Protein AF-A0A836VCL1-F1 (afdb_monomer_lite)

Foldseek 3Di:
DCQACVPPPQVLWAWDPVPKDKDKAQAALVVVVVVLVDPPCCVPPPVQQVQQFDPVPWDKDDDPFKIKIWTAGPDPPLAADCRDPPRPCPPTRTQWIWMDGPPAWIWIQGNQHTWIWGWADPDRRIIMIITIDIGDHPVSPVTGHD

Radius of gyration: 15.16 Å; chains: 1; bounding box: 36×34×38 Å

Sequence (146 aa):
MSDRVDFLPVEEYVFSPSRSRDYIVRANWALYVDNYLEGFHIPYVHPDLAAALDVKDYSNEIFDYASLQIGVSSTSGEGFEDIPKDSPDHGRNIAAYYYFLFPNMMFNFYPWGLSINVVTPLAVDRSKVSFLTYVYDESKIATGAG

Structure (mmCIF, N/CA/C/O backbone):
data_AF-A0A836VCL1-F1
#
_entry.id   AF-A0A836VCL1-F1
#
loop_
_atom_site.group_PDB
_atom_site.id
_atom_site.type_symbol
_atom_site.label_atom_id
_atom_site.label_alt_id
_atom_site.label_comp_id
_atom_site.label_asym_id
_atom_site.label_entity_id
_atom_site.label_seq_id
_atom_site.pdbx_PDB_ins_code
_atom_site.Cartn_x
_atom_site.Cartn_y
_atom_site.Cartn_z
_atom_site.occupancy
_atom_site.B_iso_or_equiv
_atom_site.auth_seq_id
_atom_site.auth_comp_id
_atom_site.auth_asym_id
_atom_site.auth_atom_id
_atom_site.pdbx_PDB_model_num
ATOM 1 N N . MET A 1 1 ? 7.522 -15.540 0.313 1.00 51.31 1 MET A N 1
ATOM 2 C CA . MET A 1 1 ? 6.998 -14.203 0.680 1.00 51.31 1 MET A CA 1
ATOM 3 C C . MET A 1 1 ? 7.993 -13.087 0.365 1.00 51.31 1 MET A C 1
ATOM 5 O O . MET A 1 1 ? 7.541 -11.968 0.197 1.00 51.31 1 MET A O 1
ATOM 9 N N . SER A 1 2 ? 9.295 -13.392 0.278 1.00 62.00 2 SER A N 1
ATOM 10 C CA . SER A 1 2 ? 10.400 -12.423 0.205 1.00 62.00 2 SER A CA 1
ATOM 11 C C . SER A 1 2 ? 10.639 -11.863 -1.215 1.00 62.00 2 SER A C 1
ATOM 13 O O . SER A 1 2 ? 10.783 -10.664 -1.427 1.00 62.00 2 SER A O 1
ATOM 15 N N . ASP A 1 3 ? 10.504 -12.705 -2.235 1.00 80.38 3 ASP A N 1
ATOM 16 C CA . ASP A 1 3 ? 11.149 -12.508 -3.542 1.00 80.38 3 ASP A CA 1
ATOM 17 C C . ASP A 1 3 ? 10.600 -11.332 -4.396 1.00 80.38 3 ASP A C 1
ATOM 19 O O . ASP A 1 3 ? 11.166 -10.993 -5.435 1.00 80.38 3 ASP A O 1
ATOM 23 N N . ARG A 1 4 ? 9.480 -10.708 -3.999 1.00 89.25 4 ARG A N 1
ATOM 24 C CA . ARG A 1 4 ? 8.837 -9.592 -4.730 1.00 89.25 4 ARG A CA 1
ATOM 25 C C . ARG A 1 4 ? 9.301 -8.212 -4.277 1.00 89.25 4 ARG A C 1
ATOM 27 O O . ARG A 1 4 ? 9.156 -7.263 -5.038 1.00 89.25 4 ARG A O 1
ATOM 34 N N . VAL A 1 5 ? 9.812 -8.089 -3.053 1.00 92.12 5 VAL A N 1
ATOM 35 C CA . VAL A 1 5 ? 10.184 -6.794 -2.453 1.00 92.12 5 VAL A CA 1
ATOM 36 C C . VAL A 1 5 ? 11.556 -6.801 -1.783 1.00 92.12 5 VAL A C 1
ATOM 38 O O . VAL A 1 5 ? 12.013 -5.746 -1.364 1.00 92.12 5 VAL A O 1
ATOM 41 N N . ASP A 1 6 ? 12.256 -7.938 -1.744 1.00 91.19 6 ASP A N 1
ATOM 42 C CA . ASP A 1 6 ? 13.610 -8.049 -1.172 1.00 91.19 6 ASP A CA 1
ATOM 43 C C . ASP A 1 6 ? 14.650 -7.122 -1.812 1.00 91.19 6 ASP A C 1
ATOM 45 O O . ASP A 1 6 ? 15.672 -6.818 -1.205 1.00 91.19 6 ASP A O 1
ATOM 49 N N . PHE A 1 7 ? 14.416 -6.699 -3.054 1.00 92.25 7 PHE A N 1
ATOM 50 C CA . PHE A 1 7 ? 15.321 -5.810 -3.780 1.00 92.25 7 PHE A CA 1
ATOM 51 C C . PHE A 1 7 ? 15.149 -4.336 -3.409 1.00 92.25 7 PHE A C 1
ATOM 53 O O . PHE A 1 7 ? 15.933 -3.497 -3.852 1.00 92.25 7 PHE A O 1
ATOM 60 N N . LEU A 1 8 ? 14.106 -4.005 -2.645 1.00 94.06 8 LEU A N 1
ATOM 61 C CA . LEU A 1 8 ? 13.837 -2.642 -2.223 1.00 94.06 8 LEU A CA 1
ATOM 62 C C . LEU A 1 8 ? 14.745 -2.283 -1.035 1.00 94.06 8 LEU A C 1
ATOM 64 O O . LEU A 1 8 ? 14.751 -3.019 -0.047 1.00 94.06 8 LEU A O 1
ATOM 68 N N . PRO A 1 9 ? 15.453 -1.139 -1.074 1.00 94.94 9 PRO A N 1
ATOM 69 C CA . PRO A 1 9 ? 16.338 -0.697 0.005 1.00 94.94 9 PRO A CA 1
ATOM 70 C C . PRO A 1 9 ? 15.525 -0.057 1.140 1.00 94.94 9 PRO A C 1
ATOM 72 O O . PRO A 1 9 ? 15.623 1.139 1.416 1.00 94.94 9 PRO A O 1
ATOM 75 N N . VAL A 1 10 ? 14.640 -0.835 1.766 1.00 94.25 10 VAL A N 1
ATOM 76 C CA . VAL A 1 10 ? 13.660 -0.354 2.759 1.00 94.25 10 VAL A CA 1
ATOM 77 C C . VAL A 1 10 ? 14.313 0.301 3.978 1.00 94.25 10 VAL A C 1
ATOM 79 O O . VAL A 1 10 ? 13.716 1.168 4.615 1.00 94.25 10 VAL A O 1
ATOM 82 N N . GLU A 1 11 ? 15.548 -0.076 4.293 1.00 95.38 11 GLU A N 1
ATOM 83 C CA . GLU A 1 11 ? 16.385 0.523 5.330 1.00 95.38 11 GLU A CA 1
ATOM 84 C C . GLU A 1 11 ? 16.798 1.970 5.031 1.00 95.38 11 GLU A C 1
ATOM 86 O O . GLU A 1 11 ? 17.108 2.717 5.960 1.00 95.38 11 GLU A O 1
ATOM 91 N N . GLU A 1 12 ? 16.775 2.382 3.762 1.00 97.00 12 GLU A N 1
ATOM 92 C CA . GLU A 1 12 ? 17.063 3.754 3.337 1.00 97.00 12 GLU A CA 1
ATOM 93 C C . GLU A 1 12 ? 15.820 4.655 3.395 1.00 97.00 12 GLU A C 1
ATOM 95 O O . GLU A 1 12 ? 15.924 5.872 3.237 1.00 97.00 12 GLU A O 1
ATOM 100 N N . TYR A 1 13 ? 14.632 4.090 3.630 1.00 97.50 13 TYR A N 1
ATOM 101 C CA . TYR A 1 13 ? 13.387 4.842 3.545 1.00 97.50 13 TYR A CA 1
ATOM 102 C C . TYR A 1 13 ? 13.219 5.762 4.760 1.00 97.50 13 TYR A C 1
ATOM 104 O O . TYR A 1 13 ? 13.249 5.337 5.918 1.00 97.50 13 TYR A O 1
ATOM 112 N N . VAL A 1 14 ? 12.960 7.045 4.507 1.00 98.19 14 VAL A N 1
ATOM 113 C CA . VAL A 1 14 ? 12.877 8.069 5.553 1.00 98.19 14 VAL A CA 1
ATOM 114 C C . VAL A 1 14 ? 11.424 8.392 5.875 1.00 98.19 14 VAL A C 1
ATOM 116 O O . VAL A 1 14 ? 10.652 8.805 5.009 1.00 98.19 14 VAL A O 1
ATOM 119 N N . PHE A 1 15 ? 11.043 8.253 7.147 1.00 98.38 15 PHE A N 1
ATOM 120 C CA . PHE A 1 15 ? 9.707 8.628 7.607 1.00 98.38 15 PHE A CA 1
ATOM 121 C C . PHE A 1 15 ? 9.423 10.115 7.350 1.00 98.38 15 PHE A C 1
ATOM 123 O O . PHE A 1 15 ? 10.211 10.986 7.723 1.00 98.38 15 PHE A O 1
ATOM 130 N N . SER A 1 16 ? 8.263 10.407 6.765 1.00 97.62 16 SER A N 1
ATOM 131 C CA . SER A 1 16 ? 7.806 11.754 6.437 1.00 97.62 16 SER A CA 1
ATOM 132 C C . SER A 1 16 ? 6.548 12.113 7.241 1.00 97.62 16 SER A C 1
ATOM 134 O O . SER A 1 16 ? 5.424 11.803 6.827 1.00 97.62 16 SER A O 1
ATOM 136 N N . PRO A 1 17 ? 6.692 12.804 8.390 1.00 96.94 17 PRO A N 1
ATOM 137 C CA . PRO A 1 17 ? 5.551 13.221 9.201 1.00 96.94 17 PRO A CA 1
ATOM 138 C C . PRO A 1 17 ? 4.599 14.161 8.454 1.00 96.94 17 PRO A C 1
ATOM 140 O O . PRO A 1 17 ? 3.390 14.073 8.628 1.00 96.94 17 PRO A O 1
ATOM 143 N N . SER A 1 18 ? 5.131 15.045 7.602 1.00 96.62 18 SER A N 1
ATOM 144 C CA . SER A 1 18 ? 4.338 16.017 6.835 1.00 96.62 18 SER A CA 1
ATOM 145 C C . SER A 1 18 ? 3.449 15.370 5.772 1.00 96.62 18 SER A C 1
ATOM 147 O O . SER A 1 18 ? 2.446 15.963 5.379 1.00 96.62 18 SER A O 1
ATOM 149 N N . ARG A 1 19 ? 3.801 14.160 5.322 1.00 94.62 19 ARG A N 1
ATOM 150 C CA . ARG A 1 19 ? 3.038 13.352 4.357 1.00 94.62 19 ARG A CA 1
ATOM 151 C C . ARG A 1 19 ? 2.263 12.214 5.024 1.00 94.62 19 ARG A C 1
ATOM 153 O O . ARG A 1 19 ? 1.656 11.403 4.331 1.00 94.62 19 ARG A O 1
ATOM 160 N N . SER A 1 20 ? 2.298 12.140 6.351 1.00 97.56 20 SER A N 1
ATOM 161 C CA . SER A 1 20 ? 1.567 11.151 7.139 1.00 97.56 20 SER A CA 1
ATOM 162 C C . SER A 1 20 ? 0.297 11.773 7.707 1.00 97.56 20 SER A C 1
ATOM 164 O O . SER A 1 20 ? 0.262 12.964 8.029 1.00 97.56 20 SER A O 1
ATOM 166 N N . ARG A 1 21 ? -0.778 10.990 7.821 1.00 98.00 21 ARG A N 1
ATOM 167 C CA . ARG A 1 21 ? -2.068 11.518 8.272 1.00 98.00 21 ARG A CA 1
ATOM 168 C C . ARG A 1 21 ? -2.938 10.467 8.935 1.00 98.00 21 ARG A C 1
ATOM 170 O O . ARG A 1 21 ? -3.055 9.345 8.456 1.00 98.00 21 ARG A O 1
ATOM 177 N N . ASP A 1 22 ? -3.612 10.889 9.998 1.00 98.38 22 ASP A N 1
ATOM 178 C CA . ASP A 1 22 ? -4.659 10.113 10.648 1.00 98.38 22 ASP A CA 1
ATOM 179 C C . ASP A 1 22 ? -6.038 10.557 10.152 1.00 98.38 22 ASP A C 1
ATOM 181 O O . ASP A 1 22 ? -6.332 11.752 10.041 1.00 98.38 22 ASP A O 1
ATOM 185 N N . TYR A 1 23 ? -6.910 9.580 9.925 1.00 98.12 23 TYR A N 1
ATOM 186 C CA . TYR A 1 23 ? -8.316 9.789 9.605 1.00 98.12 23 TYR A CA 1
ATOM 187 C C . TYR A 1 23 ? -9.201 9.012 10.571 1.00 98.12 23 TYR A C 1
ATOM 189 O O . TYR A 1 23 ? -8.916 7.864 10.910 1.00 98.12 23 TYR A O 1
ATOM 197 N N . ILE A 1 24 ? -10.308 9.625 10.989 1.00 98.50 24 ILE A N 1
ATOM 198 C CA . ILE A 1 24 ? -11.375 8.921 11.701 1.00 98.50 24 ILE A CA 1
ATOM 199 C C . ILE A 1 24 ? -12.437 8.511 10.691 1.00 98.50 24 ILE A C 1
ATOM 201 O O . ILE A 1 24 ? -13.099 9.359 10.092 1.00 98.50 24 ILE A O 1
ATOM 205 N N . VAL A 1 25 ? -12.622 7.205 10.541 1.00 97.94 25 VAL A N 1
ATOM 206 C CA . VAL A 1 25 ? -13.620 6.606 9.659 1.00 97.94 25 VAL A CA 1
ATOM 207 C C . VAL A 1 25 ? -14.782 6.102 10.507 1.00 97.94 25 VAL A C 1
ATOM 209 O O . VAL A 1 25 ? -14.589 5.365 11.475 1.00 97.94 25 VAL A O 1
ATOM 212 N N . ARG A 1 26 ? -16.010 6.493 10.152 1.00 98.25 26 ARG A N 1
ATOM 213 C CA . ARG A 1 26 ? -17.248 6.006 10.788 1.00 98.25 26 ARG A CA 1
ATOM 214 C C . ARG A 1 26 ? -17.676 4.666 10.187 1.00 98.25 26 ARG A C 1
ATOM 216 O O . ARG A 1 26 ? -18.717 4.574 9.543 1.00 98.25 26 ARG A O 1
ATOM 223 N N . ALA A 1 27 ? -16.819 3.665 10.342 1.00 97.94 27 ALA A N 1
ATOM 224 C CA . ALA A 1 27 ? -17.078 2.293 9.943 1.00 97.94 27 ALA A CA 1
ATOM 225 C C . ALA A 1 27 ? -16.349 1.316 10.873 1.00 97.94 27 ALA A C 1
ATOM 227 O O . ALA A 1 27 ? -15.353 1.665 11.523 1.00 97.94 27 ALA A O 1
ATOM 228 N N . ASN A 1 28 ? -16.842 0.077 10.903 1.00 98.44 28 ASN A N 1
ATOM 229 C CA . ASN A 1 28 ? -16.124 -1.042 11.500 1.00 98.44 28 ASN A CA 1
ATOM 230 C C . ASN A 1 28 ? -14.765 -1.232 10.804 1.00 98.44 28 ASN A C 1
ATOM 232 O O . ASN A 1 28 ? -14.657 -1.027 9.596 1.00 98.44 28 ASN A O 1
ATOM 236 N N . TRP A 1 29 ? -13.742 -1.644 11.551 1.00 98.31 29 TRP A N 1
ATOM 237 C CA . TRP A 1 29 ? -12.390 -1.817 11.015 1.00 98.31 29 TRP A CA 1
ATOM 238 C C . TRP A 1 29 ? -12.339 -2.849 9.881 1.00 98.31 29 TRP A C 1
ATOM 240 O O . TRP A 1 29 ? -11.637 -2.625 8.899 1.00 98.31 29 TRP A O 1
ATOM 250 N N . ALA A 1 30 ? -13.123 -3.928 9.985 1.00 97.56 30 ALA A N 1
ATOM 251 C CA . ALA A 1 30 ? -13.150 -4.990 8.986 1.00 97.56 30 ALA A CA 1
ATOM 252 C C . ALA A 1 30 ? -13.720 -4.489 7.654 1.00 97.56 30 ALA A C 1
ATOM 254 O O . ALA A 1 30 ? -13.186 -4.822 6.611 1.00 97.56 30 ALA A O 1
ATOM 255 N N . LEU A 1 31 ? -14.714 -3.592 7.682 1.00 96.81 31 LEU A N 1
ATOM 256 C CA . LEU A 1 31 ? -15.251 -2.981 6.459 1.00 96.81 31 LEU A CA 1
ATOM 257 C C . 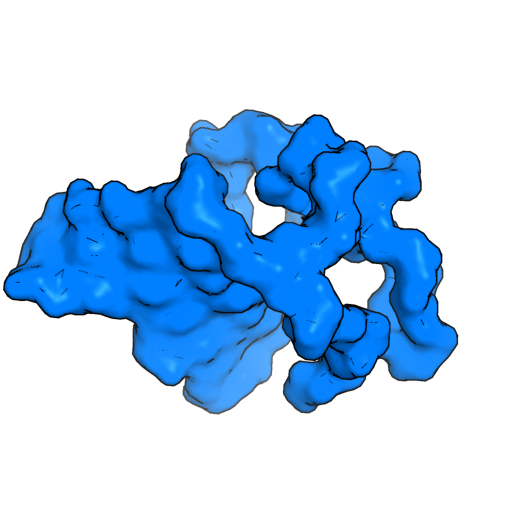LEU A 1 31 ? -14.218 -2.097 5.749 1.00 96.81 31 LEU A C 1
ATOM 259 O O . LEU A 1 31 ? -14.221 -2.008 4.526 1.00 96.81 31 LEU A O 1
ATOM 263 N N . TYR A 1 32 ? -13.338 -1.432 6.505 1.00 96.81 32 TYR A N 1
ATOM 264 C CA . TYR A 1 32 ? -12.246 -0.667 5.905 1.00 96.81 32 TYR A CA 1
ATOM 265 C C . TYR A 1 32 ? -11.188 -1.589 5.286 1.00 96.81 32 TYR A C 1
ATOM 267 O O . TYR A 1 32 ? -10.660 -1.293 4.219 1.00 96.81 32 TYR A O 1
ATOM 275 N N . VAL A 1 33 ? -10.887 -2.711 5.946 1.00 97.38 33 VAL A N 1
ATOM 276 C CA . VAL A 1 33 ? -9.988 -3.739 5.408 1.00 97.38 33 VAL A CA 1
ATOM 277 C C . VAL A 1 33 ? -10.572 -4.364 4.140 1.00 97.38 33 VAL A C 1
ATOM 279 O O . VAL A 1 33 ? -9.864 -4.438 3.143 1.00 97.38 33 VAL A O 1
ATOM 282 N N . ASP A 1 34 ? -11.855 -4.728 4.135 1.00 95.25 34 ASP A N 1
ATOM 283 C CA . ASP A 1 34 ? -12.537 -5.298 2.966 1.00 95.25 34 ASP A CA 1
ATOM 284 C C . ASP A 1 34 ? -12.442 -4.370 1.749 1.00 95.25 34 ASP A C 1
ATOM 286 O O . ASP A 1 34 ? -12.147 -4.840 0.656 1.00 95.25 34 ASP A O 1
ATOM 290 N N . ASN A 1 35 ? -12.598 -3.053 1.946 1.00 93.75 35 ASN A N 1
ATOM 291 C CA . ASN A 1 35 ? -12.403 -2.054 0.888 1.00 93.75 35 ASN A CA 1
ATOM 292 C C . ASN A 1 35 ? -10.987 -2.088 0.293 1.00 93.75 35 ASN A C 1
ATOM 294 O O . ASN A 1 35 ? -10.808 -1.824 -0.887 1.00 93.75 35 ASN A O 1
ATOM 298 N N . TYR A 1 36 ? -9.962 -2.355 1.103 1.00 95.25 36 TYR A N 1
ATOM 299 C CA . TYR A 1 36 ? -8.589 -2.439 0.607 1.00 95.25 36 TYR A CA 1
ATOM 300 C C . TYR A 1 36 ? -8.328 -3.732 -0.173 1.00 95.25 36 TYR A C 1
ATOM 302 O O . TYR A 1 36 ? -7.520 -3.732 -1.093 1.00 95.25 36 TYR A O 1
ATOM 310 N N . LEU A 1 37 ? -8.987 -4.835 0.189 1.00 94.25 37 LEU A N 1
ATOM 311 C CA . LEU A 1 37 ? -8.712 -6.181 -0.329 1.00 94.25 37 LEU A CA 1
ATOM 312 C C . LEU A 1 37 ? -9.278 -6.461 -1.730 1.00 94.25 37 LEU A C 1
ATOM 314 O O . LEU A 1 37 ? -9.223 -7.599 -2.200 1.00 94.25 37 LEU A O 1
ATOM 318 N N . GLU A 1 38 ? -9.819 -5.453 -2.409 1.00 87.75 38 GLU A N 1
ATOM 319 C CA . GLU A 1 38 ? -10.376 -5.591 -3.749 1.00 87.75 38 GLU A CA 1
ATOM 320 C C . GLU A 1 38 ? -10.048 -4.396 -4.650 1.00 87.75 38 GLU A C 1
ATOM 322 O O . GLU A 1 38 ? -9.940 -3.259 -4.199 1.00 87.75 38 GLU A O 1
ATOM 327 N N . GLY A 1 39 ? -9.896 -4.674 -5.949 1.00 83.19 39 GLY A N 1
ATOM 328 C CA . GLY A 1 39 ? -9.690 -3.659 -6.988 1.00 83.19 39 GLY A CA 1
ATOM 329 C C . GLY A 1 39 ? -10.949 -3.321 -7.795 1.00 83.19 39 GLY A C 1
ATOM 330 O O . GLY A 1 39 ? -10.880 -2.557 -8.757 1.00 83.19 39 GLY A O 1
ATOM 331 N N . PHE A 1 40 ? -12.104 -3.893 -7.449 1.00 86.56 40 PHE A N 1
ATOM 332 C CA . PHE A 1 40 ? -13.372 -3.695 -8.153 1.00 86.56 40 PHE A CA 1
ATOM 333 C C . PHE A 1 40 ? -13.864 -2.246 -8.064 1.00 86.56 40 PHE A C 1
ATOM 335 O O . PHE A 1 40 ? -14.390 -1.729 -9.052 1.00 86.56 40 PHE A O 1
ATOM 342 N N . HIS A 1 41 ? -13.683 -1.569 -6.927 1.00 88.38 41 HIS A N 1
ATOM 343 C CA . HIS A 1 41 ? -14.120 -0.178 -6.763 1.00 88.38 41 HIS A CA 1
ATOM 344 C C . HIS A 1 41 ? -13.220 0.845 -7.477 1.00 88.38 41 HIS A C 1
ATOM 346 O O . HIS A 1 41 ? -13.676 1.962 -7.745 1.00 88.38 41 HIS A O 1
ATOM 352 N N . ILE A 1 42 ? -11.970 0.490 -7.803 1.00 85.00 42 ILE A N 1
ATOM 353 C CA . ILE A 1 42 ? -10.953 1.423 -8.321 1.00 85.00 42 ILE A CA 1
ATOM 354 C C . ILE A 1 42 ? -11.463 2.223 -9.534 1.00 85.00 42 ILE A C 1
ATOM 356 O O . ILE A 1 42 ? -11.443 3.454 -9.456 1.00 85.00 42 ILE A O 1
ATOM 360 N N . PRO A 1 43 ? -12.019 1.606 -10.602 1.00 84.69 43 PRO A N 1
ATOM 361 C CA . PRO A 1 43 ? -12.467 2.344 -11.788 1.00 84.69 43 PRO A CA 1
ATOM 362 C C . PRO A 1 43 ? -13.622 3.321 -11.536 1.00 84.69 43 PRO A C 1
ATOM 364 O O . PRO A 1 43 ? -13.887 4.187 -12.367 1.00 84.69 43 PRO A O 1
ATOM 367 N N . TYR A 1 44 ? -14.334 3.171 -10.418 1.00 86.75 44 TYR A N 1
ATOM 368 C CA . TYR A 1 44 ? -15.544 3.934 -10.115 1.00 86.75 44 TYR A CA 1
ATOM 369 C C . TYR A 1 44 ? -15.318 5.027 -9.066 1.00 86.75 44 TYR A C 1
ATOM 371 O O . TYR A 1 44 ? -16.069 6.002 -9.039 1.00 86.75 44 TYR A O 1
ATOM 379 N N . VAL A 1 45 ? -14.312 4.867 -8.200 1.00 87.56 45 VAL A N 1
ATOM 380 C CA . VAL A 1 45 ? -14.081 5.744 -7.036 1.00 87.56 45 VAL A CA 1
ATOM 381 C C . VAL A 1 45 ? -12.719 6.450 -7.093 1.00 87.56 45 VAL A C 1
ATOM 383 O O . VAL A 1 45 ? -12.582 7.536 -6.529 1.00 87.56 45 VAL A O 1
ATOM 386 N N . HIS A 1 46 ? -11.733 5.898 -7.810 1.00 83.88 46 HIS A N 1
ATOM 387 C CA . HIS A 1 46 ? -10.362 6.418 -7.872 1.00 83.88 46 HIS A CA 1
ATOM 388 C C . HIS A 1 46 ? -9.927 6.702 -9.319 1.00 83.88 46 HIS A C 1
ATOM 390 O O . HIS A 1 46 ? -9.193 5.902 -9.897 1.00 83.88 46 HIS A O 1
ATOM 396 N N . PRO A 1 47 ? -10.341 7.833 -9.923 1.00 83.00 47 PRO A N 1
ATOM 397 C CA . PRO A 1 47 ? -10.037 8.131 -11.325 1.00 83.00 47 PRO A CA 1
ATOM 398 C C . PRO A 1 47 ? -8.530 8.194 -11.614 1.00 83.00 47 PRO A C 1
ATOM 400 O O . PRO A 1 47 ? -8.095 7.668 -12.634 1.00 83.00 47 PRO A O 1
ATOM 403 N N . ASP A 1 48 ? -7.736 8.766 -10.704 1.00 82.62 48 ASP A N 1
ATOM 404 C CA . ASP A 1 48 ? -6.283 8.892 -10.883 1.00 82.62 48 ASP A CA 1
ATOM 405 C C . ASP A 1 48 ? -5.586 7.524 -10.823 1.00 82.62 48 ASP A C 1
ATOM 407 O O . ASP A 1 48 ? -4.774 7.192 -11.684 1.00 82.62 48 ASP A O 1
ATOM 411 N N . LEU A 1 49 ? -5.967 6.677 -9.857 1.00 79.44 49 LEU A N 1
ATOM 412 C CA . LEU A 1 49 ? -5.413 5.326 -9.733 1.00 79.44 49 LEU A CA 1
ATOM 413 C C . LEU A 1 49 ? -5.856 4.425 -10.893 1.00 79.44 49 LEU A C 1
ATOM 415 O O . LEU A 1 49 ? -5.060 3.651 -11.416 1.00 79.44 49 LEU A O 1
ATOM 419 N N . ALA A 1 50 ? -7.112 4.549 -11.327 1.00 81.81 50 ALA A N 1
ATOM 420 C CA . ALA A 1 50 ? -7.634 3.822 -12.478 1.00 81.81 50 ALA A CA 1
ATOM 421 C C . ALA A 1 50 ? -6.923 4.214 -13.783 1.00 81.81 50 ALA A C 1
ATOM 423 O O . ALA A 1 50 ? -6.777 3.375 -14.666 1.00 81.81 50 ALA A O 1
ATOM 424 N N . ALA A 1 51 ? -6.477 5.468 -13.909 1.00 81.81 51 ALA A N 1
ATOM 425 C CA . ALA A 1 51 ? -5.670 5.911 -15.039 1.00 81.81 51 ALA A CA 1
ATOM 426 C C . ALA A 1 51 ? -4.242 5.349 -14.984 1.00 81.81 51 ALA A C 1
ATOM 428 O O . ALA A 1 51 ? -3.694 5.015 -16.032 1.00 81.81 51 ALA A O 1
ATOM 429 N N . ALA A 1 52 ? -3.663 5.223 -13.787 1.00 81.06 52 ALA A N 1
ATOM 430 C CA . ALA A 1 52 ? -2.294 4.750 -13.580 1.00 81.06 52 ALA A CA 1
ATOM 431 C C . ALA A 1 52 ? -2.130 3.221 -13.681 1.00 81.06 52 ALA A C 1
ATOM 433 O O . ALA A 1 52 ? -1.021 2.749 -13.929 1.00 81.06 52 ALA A O 1
ATOM 434 N N . LEU A 1 53 ? -3.199 2.440 -13.487 1.00 84.12 53 LEU A N 1
ATOM 435 C CA . LEU A 1 53 ? -3.141 0.975 -13.458 1.00 84.12 53 LEU A CA 1
ATOM 436 C C . LEU A 1 53 ? -3.784 0.319 -14.685 1.00 84.12 53 LEU A C 1
ATOM 438 O O . LEU A 1 53 ? -4.886 0.678 -15.099 1.00 84.12 53 LEU A O 1
ATOM 442 N N . ASP A 1 54 ? -3.149 -0.733 -15.203 1.00 83.81 54 ASP A N 1
ATOM 443 C CA . ASP A 1 54 ? -3.815 -1.687 -16.087 1.00 83.81 54 ASP A CA 1
ATOM 444 C C . ASP A 1 54 ? -4.625 -2.689 -15.254 1.00 83.81 54 ASP A C 1
ATOM 446 O O . ASP A 1 54 ? -4.118 -3.686 -14.737 1.00 83.81 54 ASP A O 1
ATOM 450 N N . VAL A 1 55 ? -5.924 -2.415 -15.134 1.00 76.38 55 VAL A N 1
ATOM 451 C CA . VAL A 1 55 ? -6.873 -3.240 -14.372 1.00 76.38 55 VAL A CA 1
ATOM 452 C C . VAL A 1 55 ? -6.960 -4.678 -14.909 1.00 76.38 55 VAL A C 1
ATOM 454 O O . VAL A 1 55 ? -7.327 -5.577 -14.155 1.00 76.38 55 VAL A O 1
ATOM 457 N N . LYS A 1 56 ? -6.629 -4.935 -16.185 1.00 80.12 56 LYS A N 1
ATOM 458 C CA . LYS A 1 56 ? -6.682 -6.295 -16.756 1.00 80.12 56 LYS A CA 1
ATOM 459 C C . LYS A 1 56 ? -5.542 -7.178 -16.267 1.00 80.12 56 LYS A C 1
ATOM 461 O O . 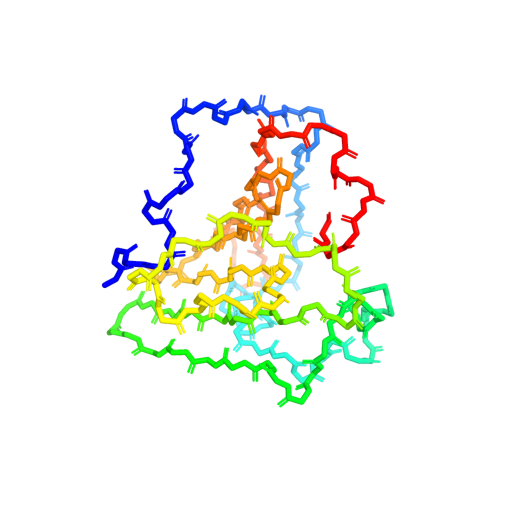LYS A 1 56 ? -5.750 -8.379 -16.114 1.00 80.12 56 LYS A O 1
ATOM 466 N N . ASP A 1 57 ? -4.385 -6.575 -16.017 1.00 84.25 57 ASP A N 1
ATOM 467 C CA . ASP A 1 57 ? -3.177 -7.268 -15.565 1.00 84.25 57 ASP A CA 1
ATOM 468 C C . ASP A 1 57 ? -2.971 -7.159 -14.044 1.00 84.25 57 ASP A C 1
ATOM 470 O O . ASP A 1 57 ? -1.954 -7.613 -13.511 1.00 84.25 57 ASP A O 1
ATOM 474 N N . TYR A 1 58 ? -3.958 -6.602 -13.334 1.00 86.25 58 TYR A N 1
ATOM 475 C CA . TYR A 1 58 ? -4.016 -6.576 -11.878 1.00 86.25 58 TYR A CA 1
ATOM 476 C C . TYR A 1 58 ? -4.271 -7.983 -11.329 1.00 86.25 58 TYR A C 1
ATOM 478 O O . TYR A 1 58 ? -5.250 -8.645 -11.684 1.00 86.25 58 TYR A O 1
ATOM 486 N N . SER A 1 59 ? -3.403 -8.452 -10.434 1.00 91.12 59 SER A N 1
ATOM 487 C CA . SER A 1 59 ? -3.456 -9.827 -9.920 1.00 91.12 59 SER A CA 1
ATOM 488 C C . SER A 1 59 ? -3.321 -9.891 -8.405 1.00 91.12 59 SER A C 1
ATOM 490 O O . SER A 1 59 ? -2.721 -9.005 -7.806 1.00 91.12 59 SER A O 1
ATOM 492 N N . ASN A 1 60 ? -3.827 -10.971 -7.804 1.00 92.69 60 ASN A N 1
ATOM 493 C CA . ASN A 1 60 ? -3.765 -11.210 -6.364 1.00 92.69 60 ASN A CA 1
ATOM 494 C C . ASN A 1 60 ? -3.104 -12.558 -6.048 1.00 92.69 60 ASN A C 1
ATOM 496 O O . ASN A 1 60 ? -3.402 -13.564 -6.694 1.00 92.69 60 ASN A O 1
ATOM 500 N N . GLU A 1 61 ? -2.281 -12.586 -5.006 1.00 94.19 61 GLU A N 1
ATOM 501 C CA . GLU A 1 61 ? -1.739 -13.786 -4.369 1.00 94.19 61 GLU A CA 1
ATOM 502 C C . GLU A 1 61 ? -2.233 -13.847 -2.911 1.00 94.19 61 GLU A C 1
ATOM 504 O O . GLU A 1 61 ? -2.265 -12.831 -2.212 1.00 94.19 61 GLU A O 1
ATOM 509 N N . ILE A 1 62 ? -2.645 -15.030 -2.442 1.00 94.75 62 ILE A N 1
ATOM 510 C CA . ILE A 1 62 ? -3.235 -15.229 -1.106 1.00 94.75 62 ILE A CA 1
ATOM 511 C C . ILE A 1 62 ? -2.316 -16.115 -0.263 1.00 94.75 62 ILE A C 1
ATOM 513 O O . ILE A 1 62 ? -1.817 -17.136 -0.736 1.00 94.75 62 ILE A O 1
ATOM 517 N N . PHE A 1 63 ? -2.148 -15.745 1.004 1.00 94.31 63 PHE A N 1
ATOM 518 C CA . PHE A 1 63 ? -1.407 -16.479 2.028 1.00 94.31 6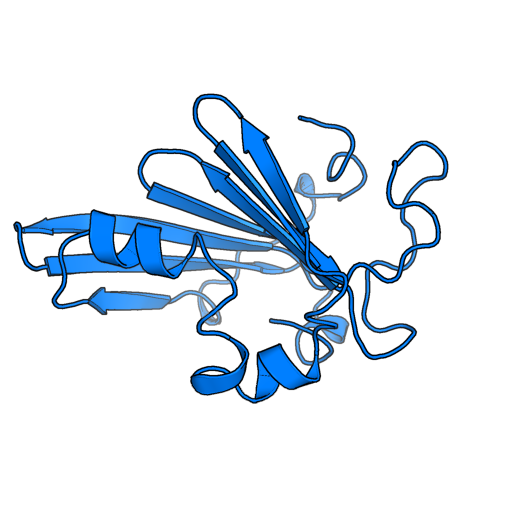3 PHE A CA 1
ATOM 519 C C . PHE A 1 63 ? -2.278 -16.628 3.289 1.00 94.31 63 PHE A C 1
ATOM 521 O O . PHE A 1 63 ? -3.297 -15.955 3.422 1.00 94.31 63 PHE A O 1
ATOM 528 N N . ASP A 1 64 ? -1.867 -17.460 4.250 1.00 94.38 64 ASP A N 1
ATOM 529 C CA . ASP A 1 64 ? -2.690 -17.785 5.433 1.00 94.38 64 ASP A CA 1
ATOM 530 C C . ASP A 1 64 ? -3.163 -16.558 6.237 1.00 94.38 64 ASP A C 1
ATOM 532 O O . ASP A 1 64 ? -4.285 -16.534 6.735 1.00 94.38 64 ASP A O 1
ATOM 536 N N . TYR A 1 65 ? -2.319 -15.529 6.355 1.00 95.56 65 TYR A N 1
ATOM 537 C CA . TYR A 1 65 ? -2.610 -14.305 7.117 1.00 95.56 65 TYR A CA 1
ATOM 538 C C . TYR A 1 65 ? -2.240 -13.034 6.352 1.00 95.56 65 TYR A C 1
ATOM 540 O O . TYR A 1 65 ? -2.013 -11.982 6.950 1.00 95.56 65 TYR A O 1
ATOM 548 N N . ALA A 1 66 ? -2.139 -13.127 5.030 1.00 96.62 66 ALA A N 1
ATOM 549 C CA . ALA A 1 66 ? -1.748 -12.008 4.193 1.00 96.62 66 ALA A CA 1
ATOM 550 C C . ALA A 1 66 ? -2.276 -12.164 2.770 1.00 96.62 66 ALA A C 1
ATOM 552 O O . ALA A 1 66 ? -2.619 -13.259 2.330 1.00 96.62 66 ALA A O 1
ATOM 553 N N . SER A 1 67 ? -2.269 -11.072 2.024 1.00 96.56 67 SER A N 1
ATOM 554 C CA . SER A 1 67 ? -2.422 -11.110 0.572 1.00 96.56 67 SER A CA 1
ATOM 555 C C . SER A 1 67 ? -1.489 -10.098 -0.072 1.00 96.56 67 SER A C 1
ATOM 557 O O . SER A 1 67 ? -1.028 -9.166 0.589 1.00 96.56 67 SER A O 1
ATOM 559 N N . LEU A 1 68 ? -1.196 -10.313 -1.346 1.00 96.00 68 LEU A N 1
ATOM 560 C CA . LEU A 1 68 ? -0.445 -9.399 -2.187 1.00 96.00 68 LEU A CA 1
ATOM 561 C C . LEU A 1 68 ? -1.282 -9.092 -3.418 1.00 96.00 68 LEU A C 1
ATOM 563 O O . LEU A 1 68 ? -1.639 -10.008 -4.154 1.00 96.00 68 LEU A O 1
ATOM 567 N N . GLN A 1 69 ? -1.535 -7.817 -3.667 1.00 95.38 69 GLN A N 1
ATOM 568 C CA . GLN A 1 69 ? -2.076 -7.347 -4.933 1.00 95.38 69 GLN A CA 1
ATOM 569 C C . GLN A 1 69 ? -0.955 -6.686 -5.733 1.00 95.38 69 GLN A C 1
ATOM 571 O O . GLN A 1 69 ? -0.156 -5.922 -5.188 1.00 95.38 69 GLN A O 1
ATOM 576 N N . ILE A 1 70 ? -0.872 -7.002 -7.019 1.00 94.56 70 ILE A N 1
ATOM 577 C CA . ILE A 1 70 ? 0.190 -6.535 -7.910 1.00 94.56 70 ILE A CA 1
ATOM 578 C C . ILE A 1 70 ? -0.444 -5.580 -8.915 1.00 94.56 70 ILE A C 1
ATOM 580 O O . ILE A 1 70 ? -1.210 -6.007 -9.783 1.00 94.56 70 ILE A O 1
ATOM 584 N N . GLY A 1 71 ? -0.129 -4.293 -8.779 1.00 93.00 71 GLY A N 1
ATOM 585 C CA . GLY A 1 71 ? -0.567 -3.249 -9.696 1.00 93.00 71 GLY A CA 1
ATOM 586 C C . GLY A 1 71 ? 0.413 -3.106 -10.853 1.00 93.00 71 GLY A C 1
ATOM 587 O O . GLY A 1 71 ? 1.582 -2.794 -10.640 1.00 93.00 71 GLY A O 1
ATOM 588 N N . VAL A 1 72 ? -0.053 -3.306 -12.084 1.00 92.12 72 VAL A N 1
ATOM 589 C CA . VAL A 1 72 ? 0.734 -3.055 -13.301 1.00 92.12 72 VAL A CA 1
ATOM 590 C C . VAL A 1 72 ? 0.437 -1.643 -13.790 1.00 92.12 72 VAL A C 1
ATOM 592 O O . VAL A 1 72 ? -0.726 -1.259 -13.858 1.00 92.12 72 VAL A O 1
ATOM 595 N N . SER A 1 73 ? 1.466 -0.863 -14.115 1.00 89.62 73 SER A N 1
ATOM 596 C CA . SER A 1 73 ? 1.292 0.483 -14.657 1.00 89.62 73 SER A CA 1
ATOM 597 C C . SER A 1 73 ? 0.801 0.431 -16.107 1.00 89.62 73 SER A C 1
ATOM 599 O O . SER A 1 73 ? 1.354 -0.297 -16.938 1.00 89.62 73 SER A O 1
ATOM 601 N N . SER A 1 74 ? -0.202 1.251 -16.417 1.00 85.50 74 SER A N 1
ATOM 602 C CA . SER A 1 74 ? -0.702 1.486 -17.778 1.00 85.50 74 SER A CA 1
ATOM 603 C C . SER A 1 74 ? 0.257 2.342 -18.626 1.00 85.50 74 SER A C 1
ATOM 605 O O . SER A 1 74 ? 0.183 2.321 -19.858 1.00 85.50 74 SER A O 1
ATOM 607 N N . THR A 1 75 ? 1.182 3.067 -17.983 1.00 84.56 75 THR A N 1
ATOM 608 C CA . THR A 1 75 ? 2.153 3.967 -18.616 1.00 84.56 75 THR A CA 1
ATOM 609 C C . THR A 1 75 ? 3.555 3.377 -18.528 1.00 84.56 75 THR A C 1
ATOM 611 O O . THR A 1 75 ? 4.103 3.153 -17.449 1.00 84.56 75 THR A O 1
ATOM 614 N N . SER A 1 76 ? 4.188 3.143 -19.677 1.00 81.50 76 SER A N 1
ATOM 615 C CA . SER A 1 76 ? 5.561 2.629 -19.709 1.00 81.50 76 SER A CA 1
ATOM 616 C C . SER A 1 76 ? 6.525 3.581 -18.991 1.00 81.50 76 SER A C 1
ATOM 618 O O . SER A 1 76 ? 6.592 4.758 -19.339 1.00 81.50 76 SER A O 1
ATOM 620 N N . GLY A 1 77 ? 7.315 3.053 -18.052 1.00 78.69 77 GLY A N 1
ATOM 621 C CA . GLY A 1 77 ? 8.342 3.814 -17.328 1.00 78.69 77 GLY A CA 1
ATOM 622 C C . GLY A 1 77 ? 7.880 4.453 -16.015 1.00 78.69 77 GLY A C 1
ATOM 623 O O . GLY A 1 77 ? 8.688 5.088 -15.353 1.00 78.69 77 GLY A O 1
ATOM 624 N N . GLU A 1 78 ? 6.619 4.269 -15.611 1.00 84.19 78 GLU A N 1
ATOM 625 C CA . GLU A 1 78 ? 6.111 4.733 -14.306 1.00 84.19 78 GLU A CA 1
ATOM 626 C C . GLU A 1 78 ? 6.094 3.626 -13.232 1.00 84.19 78 GLU A C 1
ATOM 628 O O . GLU A 1 78 ? 5.572 3.825 -12.136 1.00 84.19 78 GLU A O 1
ATOM 633 N N . GLY A 1 79 ? 6.640 2.447 -13.543 1.00 89.56 79 GLY A N 1
ATOM 634 C CA . GLY A 1 79 ? 6.819 1.339 -12.605 1.00 89.56 79 GLY A CA 1
ATOM 635 C C . GLY A 1 79 ? 8.215 1.267 -11.976 1.00 89.56 79 GLY A C 1
ATOM 636 O O . GLY A 1 79 ? 9.056 2.149 -12.152 1.00 89.56 79 GLY A O 1
ATOM 637 N N . PHE A 1 80 ? 8.483 0.187 -11.243 1.00 92.69 80 PHE A N 1
ATOM 638 C CA . PHE A 1 80 ? 9.826 -0.127 -10.749 1.00 92.69 80 PHE A CA 1
ATOM 639 C C . PHE A 1 80 ? 10.784 -0.387 -11.924 1.00 92.69 80 PHE A C 1
ATOM 641 O O . PHE A 1 80 ? 10.533 -1.261 -12.751 1.00 92.69 80 PHE A O 1
ATOM 648 N N . GLU A 1 81 ? 11.889 0.358 -11.988 1.00 86.44 81 GLU A N 1
ATOM 649 C CA . GLU A 1 81 ? 12.832 0.315 -13.119 1.00 86.44 81 GLU A CA 1
ATOM 650 C C . GLU A 1 81 ? 13.777 -0.899 -13.062 1.00 86.44 81 GLU A C 1
ATOM 652 O O . GLU A 1 81 ? 14.062 -1.509 -14.091 1.00 86.44 81 GLU A O 1
A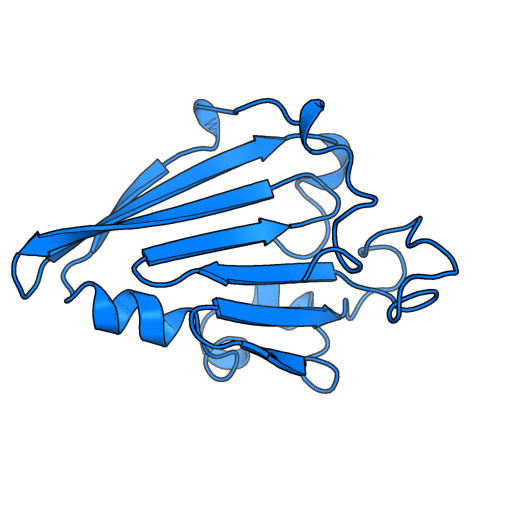TOM 657 N N . ASP A 1 82 ? 14.203 -1.296 -11.859 1.00 86.06 82 ASP A N 1
ATOM 658 C CA . ASP A 1 82 ? 15.283 -2.270 -11.647 1.00 86.06 82 ASP A CA 1
ATOM 659 C C . ASP A 1 82 ? 14.810 -3.557 -10.950 1.00 86.06 82 ASP A C 1
ATOM 661 O O . ASP A 1 82 ? 15.450 -4.056 -10.023 1.00 86.06 82 ASP A O 1
ATOM 665 N N . ILE A 1 83 ? 13.681 -4.128 -11.389 1.00 93.12 83 ILE A N 1
ATOM 666 C CA . ILE A 1 83 ? 13.225 -5.430 -10.873 1.00 93.12 83 ILE A CA 1
ATOM 667 C C . ILE A 1 83 ? 14.275 -6.513 -11.222 1.00 93.12 83 ILE A C 1
ATOM 669 O O . ILE A 1 83 ? 14.542 -6.729 -12.413 1.00 93.12 83 ILE A O 1
ATOM 673 N N . PRO A 1 84 ? 14.859 -7.231 -10.238 1.00 93.00 84 PRO A N 1
ATOM 674 C CA . PRO A 1 84 ? 15.907 -8.227 -10.479 1.00 93.00 84 PRO A CA 1
ATOM 675 C C . PRO A 1 84 ? 15.493 -9.365 -11.412 1.00 93.00 84 PRO A C 1
ATOM 677 O O . PRO A 1 84 ? 14.319 -9.705 -11.511 1.00 93.00 84 PRO A O 1
ATOM 680 N N . LYS A 1 85 ? 16.469 -9.997 -12.078 1.00 92.62 85 LYS A N 1
ATOM 681 C CA . LYS A 1 85 ? 16.234 -11.071 -13.070 1.00 92.62 85 LYS A CA 1
ATOM 682 C C . LYS A 1 85 ? 15.620 -12.345 -12.495 1.00 92.62 85 LYS A C 1
ATOM 684 O O . LYS A 1 85 ? 15.028 -13.122 -13.237 1.00 92.62 85 LYS A O 1
ATOM 689 N N . ASP A 1 86 ? 15.842 -12.586 -11.216 1.00 90.50 86 ASP A N 1
ATOM 690 C CA . ASP A 1 86 ? 15.314 -13.705 -10.442 1.00 90.50 86 ASP A CA 1
ATOM 691 C C . ASP A 1 86 ? 13.932 -13.414 -9.842 1.00 90.50 86 ASP A C 1
ATOM 693 O O . ASP A 1 86 ? 13.264 -14.344 -9.392 1.00 90.50 86 ASP A O 1
ATOM 697 N N . SER A 1 87 ? 13.458 -12.163 -9.900 1.00 92.88 87 SER A N 1
ATOM 698 C CA . SER A 1 87 ? 12.079 -11.829 -9.549 1.00 92.88 87 SER A CA 1
ATOM 699 C C . SER A 1 87 ? 11.106 -12.410 -10.583 1.00 92.88 87 SER A C 1
ATOM 701 O O . SER A 1 87 ? 11.351 -12.304 -11.791 1.00 92.88 87 SER A O 1
ATOM 703 N N . PRO A 1 88 ? 9.940 -12.934 -10.162 1.00 92.19 88 PRO A N 1
ATOM 704 C CA . PRO A 1 88 ? 8.936 -13.405 -11.107 1.00 92.19 88 PRO A CA 1
ATOM 705 C C . PRO A 1 88 ? 8.259 -12.259 -11.884 1.00 92.19 88 PRO A C 1
ATOM 707 O O . PRO A 1 88 ? 7.532 -12.531 -12.837 1.00 92.19 88 PRO A O 1
ATOM 710 N N . ASP A 1 89 ? 8.495 -10.993 -11.507 1.00 93.62 89 ASP A N 1
ATOM 711 C CA . ASP A 1 89 ? 8.012 -9.809 -12.231 1.00 93.62 89 ASP A CA 1
ATOM 712 C C . ASP A 1 89 ? 9.080 -9.146 -13.103 1.00 93.62 89 ASP A C 1
ATOM 714 O O . ASP A 1 89 ? 8.851 -8.056 -13.631 1.00 93.62 89 ASP A O 1
ATOM 718 N N . HIS A 1 90 ? 10.243 -9.777 -13.284 1.00 93.69 90 HIS A N 1
ATOM 719 C CA . HIS A 1 90 ? 11.291 -9.220 -14.130 1.00 93.69 90 HIS A CA 1
ATOM 720 C C . HIS A 1 90 ? 10.767 -8.862 -15.531 1.00 93.69 90 HIS A C 1
ATOM 722 O O . HIS A 1 90 ? 10.143 -9.678 -16.213 1.00 93.69 90 HIS A O 1
ATOM 728 N N . GLY A 1 91 ? 11.041 -7.632 -15.971 1.00 91.38 91 GLY A N 1
ATOM 729 C CA . GLY A 1 91 ? 10.591 -7.112 -17.264 1.00 91.38 91 GLY A CA 1
ATOM 730 C C . GLY A 1 91 ? 9.118 -6.688 -17.318 1.00 91.38 91 GLY A C 1
ATOM 731 O O . GLY A 1 91 ? 8.661 -6.266 -18.380 1.00 91.38 91 GLY A O 1
ATOM 732 N N . ARG A 1 92 ? 8.370 -6.771 -16.209 1.00 92.38 92 ARG A N 1
ATOM 733 C CA . ARG A 1 92 ? 7.006 -6.234 -16.099 1.00 92.38 92 ARG A CA 1
ATOM 734 C C . ARG A 1 92 ? 7.034 -4.793 -15.587 1.00 92.38 92 ARG A C 1
ATOM 736 O O . ARG A 1 92 ? 7.846 -4.437 -14.741 1.00 92.38 92 ARG A O 1
ATOM 743 N N . ASN A 1 93 ? 6.093 -3.979 -16.057 1.00 92.94 93 ASN A N 1
ATOM 744 C CA . ASN A 1 93 ? 5.937 -2.581 -15.649 1.00 92.94 93 ASN A CA 1
ATOM 745 C C . ASN A 1 93 ? 5.122 -2.476 -14.347 1.00 92.94 93 ASN A C 1
ATOM 747 O O . ASN A 1 93 ? 3.970 -2.050 -14.368 1.00 92.94 93 ASN A O 1
ATOM 751 N N . ILE A 1 94 ? 5.661 -2.947 -13.222 1.00 94.50 94 ILE A N 1
ATOM 752 C CA . ILE A 1 94 ? 4.920 -2.972 -11.951 1.00 94.50 94 ILE A CA 1
ATOM 753 C C . ILE A 1 94 ? 4.856 -1.566 -11.346 1.00 94.50 94 ILE A C 1
ATOM 755 O O . ILE A 1 94 ? 5.890 -1.005 -10.998 1.00 94.50 94 ILE A O 1
ATOM 759 N N . ALA A 1 95 ? 3.650 -1.015 -11.201 1.00 94.00 95 ALA A N 1
ATOM 760 C CA . ALA A 1 95 ? 3.390 0.258 -10.523 1.00 94.00 95 ALA A CA 1
ATOM 761 C C . ALA A 1 95 ? 3.520 0.135 -9.003 1.00 94.00 95 ALA A C 1
ATOM 763 O O . ALA A 1 95 ? 4.025 1.045 -8.353 1.00 94.00 95 ALA A O 1
ATOM 764 N N . ALA A 1 96 ? 3.004 -0.957 -8.433 1.00 94.81 96 ALA A N 1
ATOM 765 C CA . ALA A 1 96 ? 2.901 -1.087 -6.990 1.00 94.81 96 ALA A CA 1
ATOM 766 C C . ALA A 1 96 ? 2.742 -2.535 -6.520 1.00 94.81 96 ALA A C 1
ATOM 768 O O . ALA A 1 96 ? 2.148 -3.371 -7.208 1.00 94.81 96 ALA A O 1
ATOM 769 N N . TYR A 1 97 ? 3.200 -2.785 -5.293 1.00 96.25 97 TYR A N 1
ATOM 770 C CA . TYR A 1 97 ? 2.896 -3.997 -4.534 1.00 96.25 97 TYR A CA 1
ATOM 771 C C . TYR A 1 97 ? 2.080 -3.632 -3.294 1.00 96.25 97 TYR A C 1
ATOM 773 O O . TYR A 1 97 ? 2.541 -2.882 -2.432 1.00 96.25 97 TYR A O 1
ATOM 781 N N . TYR A 1 98 ? 0.874 -4.181 -3.201 1.00 96.38 98 TYR A N 1
ATOM 782 C CA . TYR A 1 98 ? -0.099 -3.909 -2.148 1.00 96.38 98 TYR A CA 1
ATOM 783 C C . TYR A 1 98 ? -0.224 -5.121 -1.232 1.00 96.38 98 TYR A C 1
ATOM 785 O O . TYR A 1 98 ? -1.001 -6.042 -1.489 1.00 96.38 98 TYR A O 1
ATOM 793 N N . TYR A 1 99 ? 0.568 -5.147 -0.167 1.00 97.31 99 TYR A N 1
ATOM 794 C CA . TYR A 1 99 ? 0.473 -6.198 0.834 1.00 97.31 99 TYR A CA 1
ATOM 795 C C . TYR A 1 99 ? -0.571 -5.847 1.879 1.00 97.31 99 TYR A C 1
ATOM 797 O O . TYR A 1 99 ? -0.511 -4.785 2.490 1.00 97.31 99 TYR A O 1
ATOM 805 N N . PHE A 1 100 ? -1.457 -6.787 2.175 1.00 98.12 100 PHE A N 1
ATOM 806 C CA . PHE A 1 100 ? -2.220 -6.789 3.415 1.00 98.12 100 PHE A CA 1
ATOM 807 C C . PHE A 1 100 ? -1.643 -7.833 4.363 1.00 98.12 100 PHE A C 1
ATOM 809 O O . PHE A 1 100 ? -1.433 -8.976 3.961 1.00 98.12 100 PHE A O 1
ATOM 816 N N . LEU A 1 101 ? -1.447 -7.459 5.624 1.00 97.88 101 LEU A N 1
ATOM 817 C CA . LEU A 1 101 ? -1.107 -8.361 6.714 1.00 97.88 101 LEU A CA 1
ATOM 818 C C . LEU A 1 101 ? -2.223 -8.309 7.758 1.00 97.88 101 LEU A C 1
ATOM 820 O O . LEU A 1 101 ? -2.497 -7.266 8.364 1.00 97.88 101 LEU A O 1
ATOM 824 N N . PHE A 1 102 ? -2.865 -9.455 7.972 1.00 97.56 102 PHE A N 1
ATOM 825 C CA . PHE A 1 102 ? -3.895 -9.596 8.986 1.00 97.56 102 PHE A CA 1
ATOM 826 C C . PHE A 1 102 ? -3.295 -9.296 10.375 1.00 97.56 102 PHE A C 1
ATOM 828 O O . PHE A 1 102 ? -2.217 -9.798 10.697 1.00 97.56 102 PHE A O 1
ATOM 835 N N . PRO A 1 103 ? -3.979 -8.512 11.228 1.00 97.12 103 PRO A N 1
ATOM 836 C CA . PRO A 1 103 ? -5.373 -8.095 11.076 1.00 97.12 103 PRO A CA 1
ATOM 837 C C . PRO A 1 103 ? -5.611 -6.789 10.315 1.00 97.12 103 PRO A C 1
ATOM 839 O O . PRO A 1 103 ? -6.712 -6.596 9.817 1.00 97.12 103 PRO A O 1
ATOM 842 N N . ASN A 1 104 ? -4.664 -5.858 10.268 1.00 97.50 104 ASN A N 1
ATOM 843 C CA . ASN A 1 104 ? -5.028 -4.454 10.051 1.00 97.50 104 ASN A CA 1
ATOM 844 C C . ASN A 1 104 ? -3.926 -3.573 9.454 1.00 97.50 104 ASN A C 1
ATOM 846 O O . ASN A 1 104 ? -3.985 -2.348 9.613 1.00 97.50 104 ASN A O 1
ATOM 850 N N . MET A 1 105 ? -2.920 -4.176 8.823 1.00 98.25 105 MET A N 1
ATOM 851 C CA . MET A 1 105 ? -1.803 -3.443 8.239 1.00 98.25 105 MET A CA 1
ATOM 852 C C . MET A 1 105 ? -1.761 -3.626 6.731 1.00 98.25 105 MET A C 1
ATOM 854 O O . MET A 1 105 ? -1.891 -4.739 6.226 1.00 98.25 105 MET A O 1
ATOM 858 N N . MET A 1 106 ? -1.527 -2.527 6.030 1.00 98.38 106 MET A N 1
ATOM 859 C CA . MET A 1 106 ? -1.306 -2.505 4.595 1.00 98.38 106 MET A CA 1
ATOM 860 C C . MET A 1 106 ? 0.062 -1.900 4.313 1.00 98.38 106 MET A C 1
ATOM 862 O O . MET A 1 106 ? 0.393 -0.863 4.885 1.00 98.38 106 MET A O 1
ATOM 866 N N . PHE A 1 107 ? 0.836 -2.518 3.430 1.00 98.12 107 PHE A N 1
ATOM 867 C CA . PHE A 1 107 ? 2.112 -2.005 2.946 1.00 98.12 107 PHE A CA 1
ATOM 868 C C . PHE A 1 107 ? 1.992 -1.797 1.442 1.00 98.12 107 PHE A C 1
ATOM 870 O O . PHE A 1 107 ? 1.868 -2.757 0.685 1.00 98.12 107 PHE A O 1
ATOM 877 N N . ASN A 1 108 ? 2.004 -0.536 1.028 1.00 97.06 108 ASN A N 1
ATOM 878 C CA . ASN A 1 108 ? 1.893 -0.135 -0.366 1.00 97.06 108 ASN A CA 1
ATOM 879 C C . ASN A 1 108 ? 3.270 0.329 -0.839 1.00 97.06 108 ASN A C 1
ATOM 881 O O . ASN A 1 108 ? 3.685 1.448 -0.521 1.00 97.06 108 ASN A O 1
ATOM 885 N N . PHE A 1 109 ? 3.987 -0.547 -1.534 1.00 96.88 109 PHE A N 1
ATOM 886 C CA . PHE A 1 109 ? 5.288 -0.227 -2.109 1.00 96.88 109 PHE A CA 1
ATOM 887 C C . PHE A 1 109 ? 5.107 0.412 -3.477 1.00 96.88 109 PHE A C 1
ATOM 889 O O . PHE A 1 109 ? 4.414 -0.142 -4.331 1.00 96.88 109 PHE A O 1
ATOM 896 N N . TYR A 1 110 ? 5.790 1.530 -3.675 1.00 95.56 110 TYR A N 1
ATOM 897 C CA . TYR A 1 110 ? 5.815 2.319 -4.899 1.00 95.56 110 TYR A CA 1
ATOM 898 C C . TYR A 1 110 ? 7.265 2.639 -5.282 1.00 95.56 110 TYR A C 1
ATOM 900 O O . TYR A 1 110 ? 8.148 2.587 -4.421 1.00 95.56 110 TYR A O 1
ATOM 908 N N . PRO A 1 111 ? 7.539 3.061 -6.529 1.00 94.81 111 PRO A N 1
ATOM 909 C CA . PRO A 1 111 ? 8.873 3.508 -6.927 1.00 94.81 111 PRO A CA 1
ATOM 910 C C . PRO A 1 111 ? 9.434 4.651 -6.065 1.00 94.81 111 PRO A C 1
ATOM 912 O O . PRO A 1 111 ? 10.648 4.760 -5.912 1.00 94.81 111 PRO A O 1
ATOM 915 N N . TRP A 1 112 ? 8.571 5.491 -5.484 1.00 95.19 112 TRP A N 1
ATOM 916 C CA . TRP A 1 112 ? 8.980 6.596 -4.611 1.00 95.19 112 TRP A CA 1
ATOM 917 C C . TRP A 1 112 ? 9.247 6.185 -3.156 1.00 95.19 112 TRP A C 1
ATOM 919 O O . TRP A 1 112 ? 9.869 6.952 -2.413 1.00 95.19 112 TRP A O 1
ATOM 929 N N . GLY A 1 113 ? 8.779 5.014 -2.711 1.00 96.12 113 GLY A N 1
ATOM 930 C CA . GLY A 1 113 ? 8.888 4.575 -1.318 1.00 96.12 113 GLY A CA 1
ATOM 931 C C . GLY A 1 113 ? 7.722 3.701 -0.854 1.00 96.12 113 GLY A C 1
ATOM 932 O O . GLY A 1 113 ? 7.237 2.833 -1.576 1.00 96.12 113 GLY A O 1
ATOM 933 N N . LEU A 1 114 ? 7.283 3.901 0.388 1.00 97.62 114 LEU A N 1
ATOM 934 C CA . LEU A 1 114 ? 6.300 3.053 1.061 1.00 97.62 114 LEU A CA 1
ATOM 935 C C . LEU A 1 114 ? 5.232 3.890 1.766 1.00 97.62 114 LEU A C 1
ATOM 937 O O . LEU A 1 114 ? 5.534 4.747 2.600 1.00 97.62 114 LEU A O 1
ATOM 941 N N . SER A 1 115 ? 3.965 3.571 1.505 1.00 97.62 115 SER A N 1
ATOM 942 C CA . SER A 1 115 ? 2.844 3.998 2.343 1.00 97.62 115 SER A CA 1
ATOM 943 C C . SER A 1 115 ? 2.354 2.825 3.184 1.00 97.62 115 SER A C 1
ATOM 945 O O . SER A 1 115 ? 1.860 1.833 2.646 1.00 97.62 115 SER A O 1
ATOM 947 N N . ILE A 1 116 ? 2.454 2.937 4.506 1.00 98.38 116 ILE A N 1
ATOM 948 C CA . ILE A 1 116 ? 1.872 1.972 5.443 1.00 98.38 116 ILE A CA 1
ATOM 949 C C . ILE A 1 116 ? 0.510 2.491 5.883 1.00 98.38 116 ILE A C 1
ATOM 951 O O . ILE A 1 116 ? 0.378 3.661 6.251 1.00 98.38 116 ILE A O 1
ATOM 955 N N . ASN A 1 117 ? -0.521 1.651 5.868 1.00 98.31 117 ASN A N 1
ATOM 956 C CA . ASN A 1 117 ? -1.813 1.989 6.462 1.00 98.31 117 ASN A CA 1
ATOM 957 C C . ASN A 1 117 ? -2.063 1.083 7.665 1.00 98.31 117 ASN A C 1
ATOM 959 O O . ASN A 1 117 ? -1.902 -0.130 7.573 1.00 98.31 117 ASN A O 1
ATOM 963 N N . VAL A 1 118 ? -2.436 1.673 8.800 1.00 98.69 118 VAL A N 1
ATOM 964 C CA . VAL A 1 118 ? -2.750 0.935 10.031 1.00 98.69 118 VAL A CA 1
ATOM 965 C C . VAL A 1 118 ? -4.169 1.264 10.468 1.00 98.69 118 VAL A C 1
ATOM 967 O O . VAL A 1 118 ? -4.473 2.414 10.799 1.00 98.69 118 VAL A O 1
ATOM 970 N N . VAL A 1 119 ? -5.038 0.253 10.503 1.00 98.62 119 VAL A N 1
ATOM 971 C CA . VAL A 1 119 ? -6.440 0.395 10.917 1.00 98.62 119 VAL A CA 1
ATOM 972 C C . VAL A 1 119 ? -6.582 0.042 12.396 1.00 98.62 119 VAL A C 1
ATOM 974 O O . VAL A 1 119 ? -6.471 -1.110 12.807 1.00 98.62 119 VAL A O 1
ATOM 977 N N . THR A 1 120 ? -6.852 1.034 13.236 1.00 98.50 120 THR A N 1
ATOM 978 C CA . THR A 1 120 ? -7.068 0.844 14.675 1.00 98.50 120 THR A CA 1
ATOM 979 C C . THR A 1 120 ? -8.564 0.937 14.995 1.00 98.50 120 THR A C 1
ATOM 981 O O . THR A 1 120 ? -9.137 2.022 14.845 1.00 98.50 120 THR A O 1
ATOM 984 N N . PRO A 1 121 ? -9.229 -0.140 15.452 1.00 98.25 121 PRO A N 1
ATOM 985 C CA . PRO A 1 121 ? -10.622 -0.058 15.881 1.00 98.25 121 PRO A CA 1
ATOM 986 C C . PRO A 1 121 ? -10.747 0.843 17.117 1.00 98.25 121 PRO A C 1
ATOM 988 O O . PRO A 1 121 ? -10.008 0.688 18.087 1.00 98.25 121 PRO A O 1
ATOM 991 N N . LEU A 1 122 ? -11.695 1.781 17.093 1.00 98.44 122 LEU A N 1
ATOM 992 C CA . LEU A 1 122 ? -12.012 2.661 18.228 1.00 98.44 122 LEU A CA 1
ATOM 993 C C . LEU A 1 122 ? -13.366 2.318 18.865 1.00 98.44 122 LEU A C 1
ATOM 995 O O . LEU A 1 122 ? -13.571 2.561 20.052 1.00 98.44 122 LEU A O 1
ATOM 999 N N . ALA A 1 123 ? -14.301 1.807 18.066 1.00 98.38 123 ALA A N 1
ATOM 1000 C CA . ALA A 1 123 ? -15.600 1.269 18.458 1.00 98.38 123 ALA A CA 1
ATOM 1001 C C . ALA A 1 123 ? -16.118 0.343 17.340 1.00 98.38 123 ALA A C 1
ATOM 1003 O O . ALA A 1 123 ? -15.489 0.220 16.289 1.00 98.38 123 ALA A O 1
ATOM 1004 N N . VAL A 1 124 ? -17.283 -0.287 17.531 1.00 97.94 124 VAL A N 1
ATOM 1005 C CA . VAL A 1 124 ? -17.867 -1.189 16.518 1.00 97.94 124 VAL A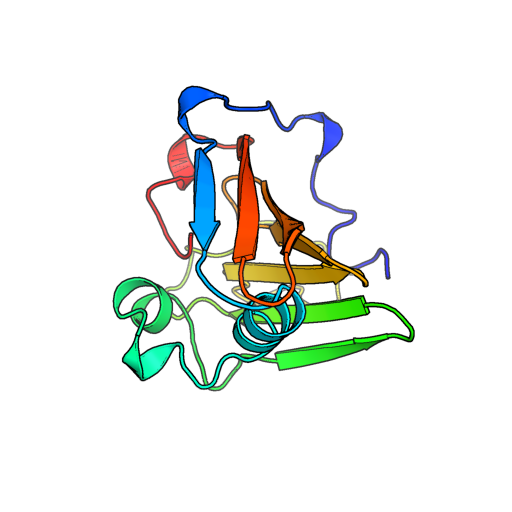 CA 1
ATOM 1006 C C . VAL A 1 124 ? -18.165 -0.483 15.187 1.00 97.94 124 VAL A C 1
ATOM 1008 O O . VAL A 1 124 ? -18.157 -1.122 14.141 1.00 97.94 124 VAL A O 1
ATOM 1011 N N . ASP A 1 125 ? -18.395 0.828 15.225 1.00 98.25 125 ASP A N 1
ATOM 1012 C CA . ASP A 1 125 ? -18.790 1.690 14.111 1.00 98.25 125 ASP A CA 1
ATOM 1013 C C . ASP A 1 125 ? -17.753 2.787 13.809 1.00 98.25 125 ASP A C 1
ATOM 1015 O O . ASP A 1 125 ? -18.039 3.736 13.075 1.00 98.25 125 ASP A O 1
ATOM 1019 N N . ARG A 1 126 ? -16.555 2.702 14.401 1.00 98.62 126 ARG A N 1
ATOM 1020 C CA . ARG A 1 126 ? -15.539 3.750 14.287 1.00 98.62 126 ARG A CA 1
ATOM 1021 C C . ARG A 1 126 ? -14.129 3.189 14.332 1.00 98.62 126 ARG A C 1
ATOM 1023 O O . ARG A 1 126 ? -13.767 2.469 15.260 1.00 98.62 126 ARG A O 1
ATOM 1030 N N . SER A 1 127 ? -13.307 3.633 13.393 1.00 98.56 127 SER A N 1
ATOM 1031 C CA . SER A 1 127 ? -11.911 3.226 13.256 1.00 98.56 127 SER A CA 1
ATOM 1032 C C . SER A 1 127 ? -11.026 4.440 12.998 1.00 98.56 127 SER A C 1
ATOM 1034 O O . SER A 1 127 ? -11.462 5.421 12.394 1.00 98.56 127 SER A O 1
ATOM 1036 N N . LYS A 1 128 ? -9.780 4.387 13.459 1.00 98.69 128 LYS A N 1
ATOM 1037 C CA . LYS A 1 128 ? -8.724 5.305 13.035 1.00 98.69 128 LYS A CA 1
ATOM 1038 C C . LYS A 1 128 ? -7.909 4.628 11.946 1.00 98.69 128 LYS A C 1
ATOM 1040 O O . LYS A 1 128 ? -7.509 3.485 12.135 1.00 98.69 128 LYS A O 1
ATOM 1045 N N . VAL A 1 129 ? -7.630 5.330 10.858 1.00 98.50 129 VAL A N 1
ATOM 1046 C CA . VAL A 1 129 ? -6.700 4.861 9.830 1.00 98.50 129 VAL A CA 1
ATOM 1047 C C . VAL A 1 129 ? -5.524 5.815 9.777 1.00 98.50 129 VAL A C 1
ATOM 1049 O O . VAL A 1 129 ? -5.700 7.003 9.508 1.00 98.50 129 VAL A O 1
ATOM 1052 N N . SER A 1 130 ? -4.343 5.287 10.073 1.00 98.62 130 SER A N 1
ATOM 1053 C CA . SER A 1 130 ? -3.082 6.020 10.029 1.00 98.62 130 SER A CA 1
ATOM 1054 C C . SER A 1 130 ? -2.360 5.705 8.729 1.00 98.62 130 SER A C 1
ATOM 1056 O O . SER A 1 130 ? -2.005 4.552 8.502 1.00 98.62 130 SER A O 1
ATOM 1058 N N . PHE A 1 131 ? -2.135 6.721 7.902 1.00 98.25 131 PHE A N 1
ATOM 1059 C CA . PHE A 1 131 ? -1.270 6.665 6.728 1.00 98.25 131 PHE A CA 1
ATOM 1060 C C . PHE A 1 131 ? 0.118 7.140 7.147 1.00 98.25 131 PHE A C 1
ATOM 1062 O O . PHE A 1 131 ? 0.280 8.302 7.525 1.00 98.25 131 PHE A O 1
ATOM 1069 N N . LEU A 1 132 ? 1.097 6.242 7.116 1.00 98.38 132 LEU A N 1
ATOM 1070 C CA . LEU A 1 132 ? 2.489 6.510 7.460 1.00 98.38 132 LEU A CA 1
ATOM 1071 C C . LEU A 1 132 ? 3.322 6.438 6.186 1.00 98.38 132 LEU A C 1
ATOM 1073 O O . LEU A 1 132 ? 3.399 5.388 5.551 1.00 98.38 132 LEU A O 1
ATOM 1077 N N . THR A 1 133 ? 3.937 7.553 5.819 1.00 98.06 133 THR A N 1
ATOM 1078 C CA . THR A 1 133 ? 4.667 7.680 4.555 1.00 98.06 133 THR A CA 1
ATOM 1079 C C . THR A 1 133 ? 6.164 7.621 4.816 1.00 98.06 133 THR A C 1
ATOM 1081 O O . THR A 1 133 ? 6.680 8.389 5.630 1.00 98.06 133 THR A O 1
ATOM 1084 N N . TYR A 1 134 ? 6.859 6.740 4.106 1.00 98.12 134 TYR A N 1
ATOM 1085 C CA . TYR A 1 134 ? 8.309 6.602 4.116 1.00 98.12 134 TYR A CA 1
ATOM 1086 C C . TYR A 1 134 ? 8.826 6.832 2.697 1.00 98.12 134 TYR A C 1
ATOM 1088 O O . TYR A 1 134 ? 8.416 6.141 1.768 1.00 98.12 134 TYR A O 1
ATOM 1096 N N . VAL A 1 135 ? 9.677 7.837 2.518 1.00 97.31 135 VAL A N 1
ATOM 1097 C CA . VAL A 1 135 ? 10.139 8.293 1.202 1.00 97.31 135 VAL A CA 1
ATOM 1098 C C . VAL A 1 135 ? 11.539 7.757 0.938 1.00 97.31 135 VAL A C 1
ATOM 1100 O O . VAL A 1 135 ? 12.404 7.845 1.808 1.00 97.31 135 VAL A O 1
ATOM 1103 N N . TYR A 1 136 ? 11.743 7.237 -0.267 1.00 96.06 136 TYR A N 1
ATOM 1104 C CA . TYR A 1 136 ? 13.036 6.812 -0.793 1.00 96.06 136 TYR A CA 1
ATOM 1105 C C . TYR A 1 136 ? 13.507 7.748 -1.907 1.00 96.06 136 TYR A C 1
ATOM 1107 O O . TYR A 1 136 ? 14.582 8.334 -1.818 1.00 96.06 136 TYR A O 1
ATOM 1115 N N . ASP A 1 137 ? 12.651 7.962 -2.908 1.00 94.06 137 ASP A N 1
ATOM 1116 C CA . ASP A 1 137 ? 12.920 8.833 -4.047 1.00 94.06 137 ASP A CA 1
ATOM 1117 C C . ASP A 1 137 ? 11.830 9.903 -4.151 1.00 94.06 137 ASP A C 1
ATOM 1119 O O . ASP A 1 137 ? 10.725 9.674 -4.649 1.00 94.06 137 ASP A O 1
ATOM 1123 N N . GLU A 1 138 ? 12.142 11.105 -3.665 1.00 92.19 138 GLU A N 1
ATOM 1124 C CA . GLU A 1 138 ? 11.197 12.222 -3.676 1.00 92.19 138 GLU A CA 1
ATOM 1125 C C . GLU A 1 138 ? 10.865 12.704 -5.097 1.00 92.19 138 GLU A C 1
ATOM 1127 O O . GLU A 1 138 ? 9.797 13.283 -5.306 1.00 92.19 138 GLU A O 1
ATOM 1132 N N . SER A 1 139 ? 11.719 12.434 -6.092 1.00 91.50 139 SER A N 1
ATOM 1133 C CA . SER A 1 139 ? 11.456 12.836 -7.479 1.00 91.50 139 SER A CA 1
ATOM 1134 C C . SER A 1 139 ? 10.291 12.065 -8.108 1.00 91.50 139 SER A C 1
ATOM 1136 O O . SER A 1 139 ? 9.635 12.585 -9.011 1.00 91.50 139 SER A O 1
ATOM 1138 N N . LYS A 1 140 ? 9.986 10.872 -7.580 1.00 89.44 140 LYS A N 1
ATOM 1139 C CA . LYS A 1 140 ? 8.945 9.969 -8.088 1.00 89.44 140 LYS A CA 1
ATOM 1140 C C . LYS A 1 140 ? 7.600 10.101 -7.366 1.00 89.44 140 LYS A C 1
ATOM 1142 O O . LYS A 1 140 ? 6.627 9.471 -7.761 1.00 89.44 140 LYS A O 1
ATOM 1147 N N . ILE A 1 141 ? 7.505 10.923 -6.318 1.00 85.38 141 ILE A N 1
ATOM 1148 C CA . ILE A 1 141 ? 6.307 10.990 -5.456 1.00 85.38 141 ILE A CA 1
ATOM 1149 C C . ILE A 1 141 ? 5.085 11.644 -6.119 1.00 85.38 141 ILE A C 1
ATOM 1151 O O . ILE A 1 141 ? 3.982 11.582 -5.594 1.00 85.38 141 ILE A O 1
ATOM 1155 N N . ALA A 1 142 ? 5.290 12.351 -7.229 1.00 81.56 142 ALA A N 1
ATOM 1156 C CA . ALA A 1 142 ? 4.228 13.016 -7.983 1.00 81.56 142 ALA A CA 1
ATOM 1157 C C . ALA A 1 142 ? 3.931 12.309 -9.316 1.00 81.56 142 ALA A C 1
ATOM 1159 O O . ALA A 1 142 ? 3.243 12.875 -10.165 1.00 81.56 142 ALA A O 1
ATOM 1160 N N . THR A 1 143 ? 4.492 11.116 -9.525 1.0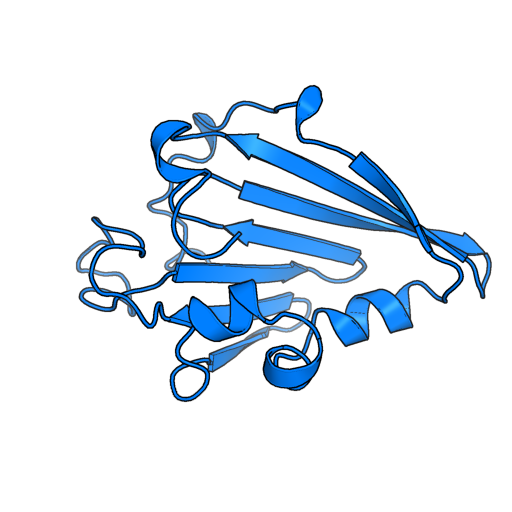0 75.06 143 THR A N 1
ATOM 1161 C CA . THR A 1 143 ? 4.435 10.372 -10.788 1.00 75.06 143 THR A CA 1
ATOM 1162 C C . THR A 1 143 ? 3.945 8.948 -10.547 1.00 75.06 143 THR A C 1
ATOM 1164 O O . THR A 1 143 ? 4.377 8.312 -9.589 1.00 75.06 143 THR A O 1
ATOM 1167 N N . GLY A 1 144 ? 3.103 8.429 -11.443 1.00 70.88 144 GLY A N 1
ATOM 1168 C CA . GLY A 1 144 ? 2.590 7.060 -11.367 1.00 70.88 144 GLY A CA 1
ATOM 1169 C C . GLY A 1 144 ? 1.449 6.869 -10.360 1.00 70.88 144 GLY A C 1
ATOM 1170 O O . GLY A 1 144 ? 0.655 7.775 -10.105 1.00 70.88 144 GLY A O 1
ATOM 1171 N N . ALA A 1 145 ? 1.334 5.650 -9.825 1.00 62.97 145 ALA A N 1
ATOM 1172 C CA . ALA A 1 145 ? 0.324 5.301 -8.831 1.00 62.97 145 ALA A CA 1
ATOM 1173 C C . ALA A 1 145 ? 0.806 5.681 -7.420 1.00 62.97 145 ALA A C 1
ATOM 1175 O O . ALA A 1 145 ? 1.858 5.205 -7.003 1.00 62.97 145 ALA A O 1
ATOM 1176 N N . GLY A 1 146 ? 0.005 6.456 -6.676 1.00 58.09 146 GLY A N 1
ATOM 1177 C CA . GLY A 1 146 ? 0.196 6.699 -5.235 1.00 58.09 146 GLY A CA 1
ATOM 1178 C C . GLY A 1 146 ? 0.736 8.072 -4.873 1.00 58.09 146 GLY A C 1
ATOM 1179 O O . GLY A 1 146 ? 1.919 8.325 -5.175 1.00 58.09 146 GLY A O 1
#

pLDDT: mean 91.85, std 8.26, range [51.31, 98.69]

Secondary structure (DSSP, 8-state):
--TTTTTS-GGGPEE-GGG-EEEEESS-HHHHHHHHT-SSSHHHH-HHHHHHB-TTS-EEEEETTEEEEEEEBSSTTSS-S---TTSTTTTS-EEEEEEEETTTEEEEEETTEEEEEEEEEEETTEEEEEEEEEES-GGGTTSS--